Protein AF-A0A961CUY1-F1 (afdb_monomer)

Nearest PDB structures (foldseek):
  4c0a-assembly2_A  TM=6.355E-01  e=2.347E+00  Homo sapiens
  4c0a-assembly4_F  TM=6.271E-01  e=2.624E+00  Homo sapiens
  4c0a-assembly3_E  TM=6.279E-01  e=3.669E+00  Homo sapiens
  4yd8-assembly1_A  TM=5.206E-01  e=5.425E+00  Homo sapiens
  6fne-assembly1_A  TM=5.523E-01  e=5.130E+00  Homo sapiens

Solvent-accessible surface area (backbone atoms only — not comparable to full-atom values): 6834 Å² total; per-residue (Å²): 111,72,71,59,54,54,52,54,52,52,52,54,52,53,50,53,52,52,54,50,54,51,53,53,55,52,51,53,52,54,52,53,49,51,52,49,56,50,46,43,50,53,19,43,50,53,46,48,63,63,32,50,78,38,82,82,44,35,17,46,78,35,72,47,74,42,73,34,98,86,33,56,20,38,36,34,12,36,88,78,13,38,39,78,53,90,98,46,49,42,49,24,32,28,49,30,37,37,98,50,37,41,34,34,37,40,33,44,51,56,93,88,58,84,43,45,81,45,79,79,44,79,48,67,65,83,125

Structure (mmCIF, N/CA/C/O backbone):
data_AF-A0A961CUY1-F1
#
_entry.id   AF-A0A961CUY1-F1
#
loop_
_atom_site.group_PDB
_atom_site.id
_atom_site.type_symbol
_atom_site.label_atom_id
_atom_site.label_alt_id
_atom_site.label_comp_id
_atom_site.label_asym_id
_atom_site.label_entity_id
_atom_site.label_seq_id
_atom_site.pdbx_PDB_ins_code
_atom_site.Cartn_x
_atom_site.Cartn_y
_atom_site.Cartn_z
_atom_site.occupancy
_atom_site.B_iso_or_equiv
_atom_site.auth_seq_id
_atom_site.auth_comp_id
_atom_site.auth_asym_id
_atom_site.auth_atom_id
_atom_site.pdbx_PDB_model_num
ATOM 1 N N . MET A 1 1 ? -29.639 -6.095 61.438 1.00 57.81 1 MET A N 1
ATOM 2 C CA . MET A 1 1 ? -28.737 -7.034 60.727 1.00 57.81 1 MET A CA 1
ATOM 3 C C . MET A 1 1 ? -29.209 -7.347 59.307 1.00 57.81 1 MET A C 1
ATOM 5 O O . MET A 1 1 ? -28.415 -7.172 58.396 1.00 57.81 1 MET A O 1
ATOM 9 N N . VAL A 1 2 ? -30.478 -7.713 59.079 1.00 63.66 2 VAL A N 1
ATOM 10 C CA . VAL A 1 2 ? -31.007 -8.046 57.732 1.00 63.66 2 VAL A CA 1
ATOM 11 C C . VAL A 1 2 ? -30.887 -6.894 56.718 1.00 63.66 2 VAL A C 1
ATOM 13 O O . VAL A 1 2 ? -30.474 -7.117 55.585 1.00 63.66 2 VAL A O 1
ATOM 16 N N . LEU A 1 3 ? -31.152 -5.650 57.137 1.00 64.12 3 LEU A N 1
ATOM 17 C CA . LEU A 1 3 ? -31.062 -4.473 56.258 1.00 64.12 3 LEU A CA 1
ATOM 18 C C . LEU A 1 3 ? -29.630 -4.207 55.745 1.00 64.12 3 LEU A C 1
ATOM 20 O O . LEU A 1 3 ? -29.450 -3.788 54.610 1.00 64.12 3 LEU A O 1
ATOM 24 N N . ILE A 1 4 ? -28.616 -4.490 56.572 1.00 66.88 4 ILE A N 1
ATOM 25 C CA . ILE A 1 4 ? -27.191 -4.289 56.247 1.00 66.88 4 ILE A CA 1
ATOM 26 C C . ILE A 1 4 ? -26.704 -5.370 55.271 1.00 66.88 4 ILE A C 1
ATOM 28 O O . ILE A 1 4 ? -25.923 -5.097 54.368 1.00 66.88 4 ILE A O 1
ATOM 32 N N . LEU A 1 5 ? -27.202 -6.601 55.412 1.00 69.56 5 LEU A N 1
ATOM 33 C CA . LEU A 1 5 ? -26.913 -7.689 54.474 1.00 69.56 5 LEU A CA 1
ATOM 34 C C . LEU A 1 5 ? -27.477 -7.405 53.075 1.00 69.56 5 LEU A C 1
ATOM 36 O O . LEU A 1 5 ? -26.802 -7.665 52.081 1.00 69.56 5 LEU A O 1
ATOM 40 N N . MET A 1 6 ? -28.677 -6.821 52.985 1.00 70.31 6 MET A N 1
ATOM 41 C CA . MET A 1 6 ? -29.268 -6.460 51.692 1.00 70.31 6 MET A CA 1
ATOM 42 C C . MET A 1 6 ? -28.543 -5.299 51.006 1.00 70.31 6 MET A C 1
ATOM 44 O O . MET A 1 6 ? -28.349 -5.347 49.793 1.00 70.31 6 MET A O 1
ATOM 48 N N . THR A 1 7 ? -28.097 -4.282 51.751 1.00 74.06 7 THR A N 1
ATOM 49 C CA . THR A 1 7 ? -27.349 -3.162 51.159 1.00 74.06 7 THR A CA 1
ATOM 50 C C . THR A 1 7 ? -25.981 -3.598 50.646 1.00 74.06 7 THR A C 1
ATOM 52 O O . THR A 1 7 ? -25.611 -3.230 49.534 1.00 74.06 7 THR A O 1
ATOM 55 N N . VAL A 1 8 ? -25.257 -4.443 51.386 1.00 75.12 8 VAL A N 1
ATOM 56 C CA . VAL A 1 8 ? -23.964 -4.988 50.936 1.00 75.12 8 VAL A CA 1
ATOM 57 C C . VAL A 1 8 ? -24.129 -5.864 49.688 1.00 75.12 8 VAL A C 1
ATOM 59 O O . VAL A 1 8 ? -23.352 -5.732 48.742 1.00 75.12 8 VAL A O 1
ATOM 62 N N . GLY A 1 9 ? -25.170 -6.703 49.640 1.00 73.19 9 GLY A N 1
ATOM 63 C CA . GLY A 1 9 ? -25.477 -7.520 48.462 1.00 73.19 9 GLY A CA 1
ATOM 64 C C . GLY A 1 9 ? -25.798 -6.683 47.219 1.00 73.19 9 GLY A C 1
ATOM 65 O O . GLY A 1 9 ? -25.299 -6.976 46.133 1.00 73.19 9 GLY A O 1
ATOM 66 N N . LEU A 1 10 ? -26.567 -5.601 47.380 1.00 78.94 10 LEU A N 1
ATOM 67 C CA . LEU A 1 10 ? -26.901 -4.691 46.283 1.00 78.94 10 LEU A CA 1
ATOM 68 C C . LEU A 1 10 ? -25.658 -3.960 45.747 1.00 78.94 10 LEU A C 1
ATOM 70 O O . LEU A 1 10 ? -25.486 -3.853 44.536 1.00 78.94 10 LEU A O 1
ATOM 74 N N . IL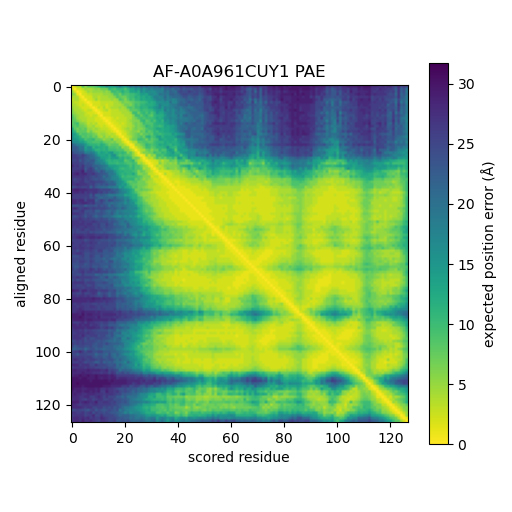E A 1 11 ? -24.765 -3.505 46.633 1.00 75.44 11 ILE A N 1
ATOM 75 C CA . ILE A 1 11 ? -23.524 -2.811 46.248 1.00 75.44 11 ILE A CA 1
ATOM 76 C C . ILE A 1 11 ? -22.602 -3.742 45.449 1.00 75.44 11 ILE A C 1
ATOM 78 O O . ILE A 1 11 ? -22.071 -3.340 44.413 1.00 75.44 11 ILE A O 1
ATOM 82 N N . LEU A 1 12 ? -22.447 -4.997 45.883 1.00 71.31 12 LEU A N 1
ATOM 83 C CA . LEU A 1 12 ? -21.646 -5.993 45.163 1.00 71.31 12 LEU A CA 1
ATOM 84 C C . LEU A 1 12 ? -22.216 -6.305 43.773 1.00 71.31 12 LEU A C 1
ATOM 86 O O . LEU A 1 12 ? -21.459 -6.437 42.811 1.00 71.31 12 LEU A O 1
ATOM 90 N N . LEU A 1 13 ? -23.542 -6.375 43.645 1.00 74.69 13 LEU A N 1
ATOM 91 C CA . LEU A 1 13 ? -24.206 -6.657 42.372 1.00 74.69 13 LEU A CA 1
ATOM 92 C C . LEU A 1 13 ? -24.059 -5.496 41.374 1.00 74.69 13 LEU A C 1
ATOM 94 O O . LEU A 1 13 ? -23.782 -5.719 40.195 1.00 74.69 13 LEU A O 1
ATOM 98 N N . VAL A 1 14 ? -24.170 -4.253 41.854 1.00 74.56 14 VAL A N 1
ATOM 99 C CA . VAL A 1 14 ? -23.937 -3.045 41.044 1.00 74.56 14 VAL A CA 1
ATOM 100 C C . VAL A 1 14 ? -22.476 -2.958 40.598 1.00 74.56 14 VAL A C 1
ATOM 102 O O . VAL A 1 14 ? -22.213 -2.654 39.434 1.00 74.56 14 VAL A O 1
ATOM 105 N N . ALA A 1 15 ? -21.526 -3.284 41.480 1.00 66.12 15 ALA A N 1
ATOM 106 C CA . ALA A 1 15 ? -20.111 -3.327 41.127 1.00 66.12 15 ALA A CA 1
ATOM 107 C C . ALA A 1 15 ? -19.839 -4.362 40.021 1.00 66.12 15 ALA A C 1
ATOM 109 O O . ALA A 1 15 ? -19.204 -4.034 39.021 1.00 66.12 15 ALA A O 1
ATOM 110 N N . ALA A 1 16 ? -20.379 -5.580 40.134 1.00 65.19 16 ALA A N 1
ATOM 111 C CA . ALA A 1 16 ? -20.214 -6.622 39.118 1.00 65.19 16 ALA A CA 1
ATOM 112 C C . ALA A 1 16 ? -20.780 -6.214 37.742 1.00 65.19 16 ALA A C 1
ATOM 114 O O . ALA A 1 16 ? -20.127 -6.433 36.718 1.00 65.19 16 ALA A O 1
ATOM 115 N N . LEU A 1 17 ? -21.949 -5.560 37.701 1.00 65.56 17 LEU A N 1
ATOM 116 C CA . LEU A 1 17 ? -22.516 -5.018 36.457 1.00 65.56 17 LEU A CA 1
ATOM 117 C C . LEU A 1 17 ? -21.653 -3.896 35.856 1.00 65.56 17 LEU A C 1
ATOM 119 O O . LEU A 1 17 ? -21.493 -3.818 34.634 1.00 65.56 17 LEU A O 1
ATOM 123 N N . ALA A 1 18 ? -21.075 -3.033 36.694 1.00 59.72 18 ALA A N 1
ATOM 124 C CA . ALA A 1 18 ? -20.160 -1.986 36.247 1.00 59.72 18 ALA A CA 1
ATOM 125 C C . ALA A 1 18 ? -18.888 -2.585 35.619 1.00 59.72 18 ALA A C 1
ATOM 127 O O . ALA A 1 18 ? -18.499 -2.184 34.524 1.00 59.72 18 ALA A O 1
ATOM 128 N N . PHE A 1 19 ? -18.288 -3.607 36.235 1.00 59.72 19 PHE A N 1
ATOM 129 C CA . PHE A 1 19 ? -17.114 -4.282 35.667 1.00 59.72 19 PHE A CA 1
ATOM 130 C C . PHE A 1 19 ? -17.431 -5.006 34.352 1.00 59.72 19 PHE A C 1
ATOM 132 O O . PHE A 1 19 ? -16.672 -4.887 33.388 1.00 59.72 19 PHE A O 1
ATOM 139 N N . ALA A 1 20 ? -18.572 -5.696 34.272 1.00 59.34 20 ALA A N 1
ATOM 140 C CA . ALA A 1 20 ? -18.998 -6.365 33.046 1.00 59.34 20 ALA A CA 1
ATOM 141 C C . ALA A 1 20 ? -19.242 -5.363 31.904 1.00 59.34 20 ALA A C 1
ATOM 143 O O . ALA A 1 20 ? -18.753 -5.552 30.792 1.00 59.34 20 ALA A O 1
ATOM 144 N N . SER A 1 21 ? -19.944 -4.259 32.172 1.00 56.44 21 SER A N 1
ATOM 145 C CA . SER A 1 21 ? -20.230 -3.237 31.154 1.00 56.44 21 SER A CA 1
ATOM 146 C C . SER A 1 21 ? -18.975 -2.523 30.639 1.00 56.44 21 SER A C 1
ATOM 148 O O . SER A 1 21 ? -18.891 -2.233 29.442 1.00 56.44 21 SER A O 1
ATOM 150 N N . VAL A 1 22 ? -17.974 -2.294 31.495 1.00 57.66 22 VAL A N 1
ATOM 151 C CA . VAL A 1 22 ? -16.675 -1.747 31.073 1.00 57.66 22 VAL A CA 1
ATOM 152 C C . VAL A 1 22 ? -15.917 -2.752 30.199 1.00 57.66 22 VAL A C 1
ATOM 154 O O . VAL A 1 22 ? -15.410 -2.359 29.150 1.00 57.66 22 VAL A O 1
ATOM 157 N N . GLY A 1 23 ? -15.904 -4.040 30.565 1.00 52.53 23 GLY A N 1
ATOM 158 C CA . GLY A 1 23 ? -15.271 -5.106 29.775 1.00 52.53 23 GLY A CA 1
ATOM 159 C C . GLY A 1 23 ? -15.888 -5.306 28.383 1.00 52.53 23 GLY A C 1
ATOM 160 O O . GLY A 1 23 ? -15.169 -5.478 27.401 1.00 52.53 23 GLY A O 1
ATOM 161 N N . PHE A 1 24 ? -17.216 -5.215 28.260 1.00 56.56 24 PHE A N 1
ATOM 162 C CA . PHE A 1 24 ? -17.896 -5.299 26.960 1.00 56.56 24 PHE A CA 1
ATOM 163 C C . PHE A 1 24 ? -17.660 -4.061 26.081 1.00 56.56 24 PHE A C 1
ATOM 165 O O . PHE A 1 24 ? -17.511 -4.182 24.860 1.00 56.56 24 PHE A O 1
ATOM 172 N N . ARG A 1 25 ? -17.598 -2.859 26.671 1.00 55.47 25 ARG A N 1
ATOM 173 C CA . ARG A 1 25 ? -17.295 -1.624 25.923 1.00 55.47 25 ARG A CA 1
ATOM 174 C C . ARG A 1 25 ? -15.865 -1.606 25.400 1.00 55.47 25 ARG A C 1
ATOM 176 O O . ARG A 1 25 ? -15.651 -1.196 24.264 1.00 55.47 25 ARG A O 1
ATOM 183 N N . SER A 1 26 ? -14.904 -2.056 26.200 1.00 57.94 26 SER A N 1
ATOM 184 C CA . SER A 1 26 ? -13.510 -2.116 25.772 1.00 57.94 26 SER A CA 1
ATOM 185 C C . SER A 1 26 ? -13.310 -3.194 24.703 1.00 57.94 26 SER A C 1
ATOM 187 O O . SER A 1 26 ? -12.807 -2.875 23.629 1.00 57.94 26 SER A O 1
ATOM 189 N N . GLY A 1 27 ? -13.804 -4.420 24.915 1.00 58.44 27 GLY A N 1
ATOM 190 C CA . GLY A 1 27 ? -13.720 -5.508 23.929 1.00 58.44 27 GLY A CA 1
ATOM 191 C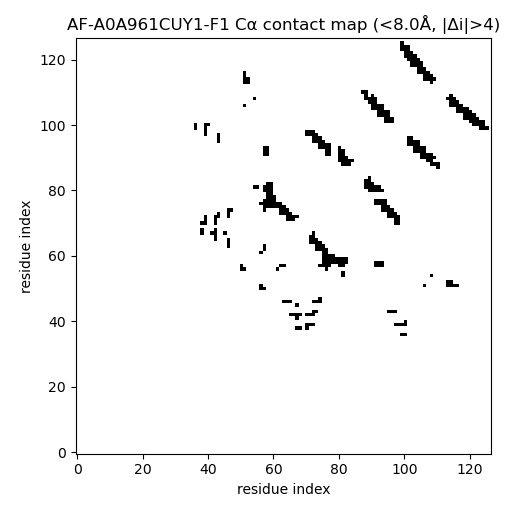 C . GLY A 1 27 ? -14.315 -5.143 22.563 1.00 58.44 27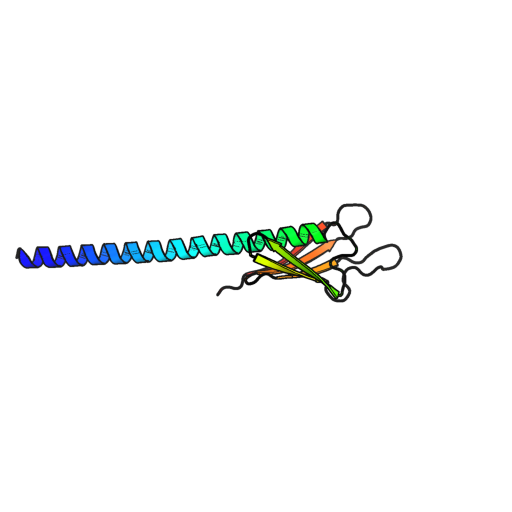 GLY A C 1
ATOM 192 O O . GLY A 1 27 ? -13.652 -5.295 21.539 1.00 58.44 27 GLY A O 1
ATOM 193 N N . SER A 1 28 ? -15.516 -4.556 22.545 1.00 60.78 28 SER A N 1
ATOM 194 C CA . SER A 1 28 ? -16.166 -4.129 21.295 1.00 60.78 28 SER A CA 1
ATOM 195 C C . SER A 1 28 ? -15.444 -2.979 20.581 1.00 60.78 28 SER A C 1
ATOM 197 O O . SER A 1 28 ? -15.456 -2.919 19.350 1.00 60.78 28 SER A O 1
ATOM 199 N N . ALA A 1 29 ? -14.787 -2.077 21.317 1.00 59.69 29 ALA A N 1
ATOM 200 C CA . ALA A 1 29 ? -13.969 -1.019 20.727 1.00 59.69 29 ALA A CA 1
ATOM 201 C C . ALA A 1 29 ? -12.694 -1.581 20.074 1.00 59.69 29 ALA A C 1
ATOM 203 O O . ALA A 1 29 ? -12.355 -1.186 18.955 1.00 59.69 29 ALA A O 1
ATOM 204 N N . TYR A 1 30 ? -12.021 -2.534 20.727 1.00 58.44 30 TYR A N 1
ATOM 205 C CA . TYR A 1 30 ? -10.847 -3.204 20.158 1.00 58.44 30 TYR A CA 1
ATOM 206 C C . TYR A 1 30 ? -11.199 -4.016 18.910 1.00 58.44 30 TYR A C 1
ATOM 208 O O . TYR A 1 30 ? -10.471 -3.964 17.919 1.00 58.44 30 TYR A O 1
ATOM 216 N N . GLU A 1 31 ? -12.337 -4.706 18.918 1.00 60.69 31 GLU A N 1
ATOM 217 C CA . GLU A 1 31 ? -12.781 -5.524 17.788 1.00 60.69 31 GLU A CA 1
ATOM 218 C C . GLU A 1 31 ? -13.148 -4.671 16.565 1.00 60.69 31 GLU A C 1
ATOM 220 O O . GLU A 1 31 ? -12.689 -4.943 15.454 1.00 60.69 31 GLU A O 1
ATOM 225 N N . ARG A 1 32 ? -13.857 -3.549 16.768 1.00 68.75 32 ARG A N 1
ATOM 226 C CA . ARG A 1 32 ? -14.123 -2.570 15.697 1.00 68.75 32 ARG A CA 1
ATOM 227 C C . ARG A 1 32 ? -12.844 -1.954 15.139 1.00 68.75 32 ARG A C 1
ATOM 229 O O . ARG A 1 32 ? -12.738 -1.747 13.931 1.00 68.75 32 ARG A O 1
ATOM 236 N N . ARG A 1 33 ? -11.860 -1.670 15.998 1.00 67.19 33 ARG A N 1
ATOM 237 C CA . ARG A 1 33 ? -10.557 -1.149 15.564 1.00 67.19 33 ARG A CA 1
ATOM 238 C C . ARG A 1 33 ? -9.803 -2.173 14.718 1.00 67.19 33 ARG A C 1
ATOM 240 O O . ARG A 1 33 ? -9.265 -1.807 13.678 1.00 67.19 33 ARG A O 1
ATOM 247 N N . GLY A 1 34 ? -9.797 -3.441 15.129 1.00 71.50 34 GLY A N 1
ATOM 248 C CA . GLY A 1 34 ? -9.189 -4.533 14.367 1.00 71.50 34 GLY A CA 1
ATOM 249 C C . GLY A 1 34 ? -9.810 -4.690 12.978 1.00 71.50 34 GLY A C 1
ATOM 250 O O . GLY A 1 34 ? -9.083 -4.756 11.990 1.00 71.50 34 GLY A O 1
ATOM 251 N N . GLN A 1 35 ? -11.143 -4.651 12.889 1.00 75.50 35 GLN A N 1
ATOM 252 C CA . GLN A 1 35 ? -11.866 -4.705 11.612 1.00 75.50 35 GLN A CA 1
ATOM 253 C C . GLN A 1 35 ? -11.540 -3.513 10.703 1.00 75.50 35 GLN A C 1
ATOM 255 O O . GLN A 1 35 ? -11.290 -3.704 9.514 1.00 75.50 35 GLN A O 1
ATOM 260 N N . LYS A 1 36 ? -11.470 -2.296 11.262 1.00 80.56 36 LYS A N 1
ATOM 261 C CA . LYS A 1 36 ? -11.080 -1.094 10.511 1.00 80.56 36 LYS A CA 1
ATOM 262 C C . LYS A 1 36 ? -9.671 -1.240 9.930 1.00 80.56 36 LYS A C 1
ATOM 264 O O . LYS A 1 36 ? -9.496 -1.118 8.723 1.00 80.56 36 LYS A O 1
ATOM 269 N N . ILE A 1 37 ? -8.682 -1.573 10.760 1.00 81.44 37 ILE A N 1
ATOM 270 C CA . ILE A 1 37 ? -7.291 -1.753 10.314 1.00 81.44 37 ILE A CA 1
ATOM 271 C C . ILE A 1 37 ? -7.168 -2.886 9.284 1.00 81.44 37 ILE A C 1
ATOM 273 O O . ILE A 1 37 ? -6.389 -2.757 8.344 1.00 81.44 37 ILE A O 1
ATOM 277 N N . GLY A 1 38 ? -7.952 -3.962 9.418 1.00 82.69 38 GLY A N 1
ATOM 278 C CA . GLY A 1 38 ? -8.051 -5.017 8.406 1.00 82.69 38 GLY A CA 1
ATOM 279 C C . GLY A 1 38 ? -8.515 -4.474 7.054 1.00 82.69 38 GLY A C 1
ATOM 280 O O . GLY A 1 38 ? -7.790 -4.590 6.073 1.00 82.69 38 GLY A O 1
ATOM 281 N N . SER A 1 39 ? -9.652 -3.771 7.026 1.00 84.94 39 SER A N 1
ATOM 282 C CA . SER A 1 39 ? -10.182 -3.178 5.788 1.00 84.94 39 SER A CA 1
ATOM 283 C C . SER A 1 39 ? -9.235 -2.160 5.143 1.00 84.94 39 SER A C 1
ATOM 285 O O . SER A 1 39 ? -9.154 -2.067 3.919 1.00 84.94 39 SER A O 1
ATOM 287 N N . GLU A 1 40 ? -8.473 -1.419 5.953 1.00 86.81 40 GLU A N 1
ATOM 288 C CA . GLU A 1 40 ? -7.466 -0.489 5.448 1.00 86.81 40 GLU A CA 1
ATOM 289 C C . GLU A 1 40 ? -6.269 -1.214 4.822 1.00 86.81 40 GLU A C 1
ATOM 291 O O . GLU A 1 40 ? -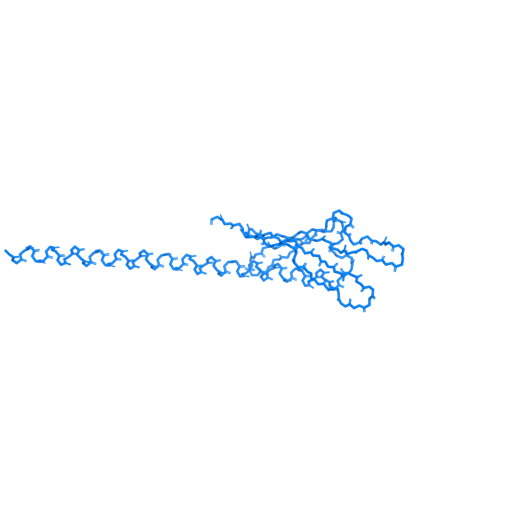5.792 -0.802 3.764 1.00 86.81 40 GLU A O 1
ATOM 296 N N . ARG A 1 41 ? -5.821 -2.329 5.412 1.00 86.75 41 ARG A N 1
ATOM 297 C CA . ARG A 1 41 ? -4.783 -3.183 4.814 1.00 86.75 41 ARG A CA 1
ATOM 298 C C . ARG A 1 41 ? -5.248 -3.814 3.509 1.00 86.75 41 ARG A C 1
ATOM 300 O O . ARG A 1 41 ? -4.467 -3.839 2.566 1.00 86.75 41 ARG A O 1
ATOM 307 N N . ASP A 1 42 ? -6.497 -4.262 3.439 1.00 88.06 42 ASP A N 1
ATOM 308 C CA . ASP A 1 42 ? -7.059 -4.852 2.221 1.00 88.06 42 ASP A CA 1
ATOM 309 C C . ASP A 1 42 ? -7.125 -3.823 1.082 1.00 88.06 42 ASP A C 1
ATOM 311 O O . ASP A 1 42 ? -6.770 -4.123 -0.058 1.00 88.06 42 ASP A O 1
ATOM 315 N N . ALA A 1 43 ? -7.519 -2.579 1.383 1.00 88.31 43 ALA A N 1
ATOM 316 C CA . ALA A 1 43 ? -7.528 -1.488 0.406 1.00 88.31 43 ALA A CA 1
ATOM 317 C C . ALA A 1 43 ? -6.117 -1.148 -0.105 1.00 88.31 43 ALA A C 1
ATOM 319 O O . ALA A 1 43 ? -5.918 -0.916 -1.301 1.00 88.31 43 ALA A O 1
ATOM 320 N N . LEU A 1 44 ? -5.140 -1.135 0.803 1.00 89.81 44 LEU A N 1
ATOM 321 C CA . LEU A 1 44 ? -3.734 -0.899 0.498 1.00 89.81 44 LEU A CA 1
ATOM 322 C C . LEU A 1 44 ? -3.161 -2.021 -0.383 1.00 89.81 44 LEU A C 1
ATOM 324 O O . LEU A 1 44 ? -2.553 -1.742 -1.416 1.00 89.81 44 LEU A O 1
ATOM 328 N N . ASP A 1 45 ? -3.407 -3.280 -0.015 1.00 88.81 45 ASP A N 1
ATOM 329 C CA . ASP A 1 45 ? -2.945 -4.453 -0.759 1.00 88.81 45 ASP A CA 1
ATOM 330 C C . ASP A 1 45 ? -3.563 -4.502 -2.159 1.00 88.81 45 ASP A C 1
ATOM 332 O O . ASP A 1 45 ? -2.846 -4.662 -3.143 1.00 88.81 45 ASP A O 1
ATOM 336 N N . PHE A 1 46 ? -4.866 -4.238 -2.285 1.00 89.31 46 PHE A N 1
ATOM 337 C CA . PHE A 1 46 ? -5.537 -4.146 -3.582 1.00 89.31 46 PHE A CA 1
ATOM 338 C C . PHE A 1 46 ? -4.895 -3.098 -4.506 1.00 89.31 46 PHE A C 1
ATOM 340 O O . PHE A 1 46 ? -4.637 -3.354 -5.690 1.00 89.31 46 PHE A O 1
ATOM 347 N N . LEU A 1 47 ? -4.617 -1.903 -3.975 1.00 90.44 47 LEU A N 1
ATOM 348 C CA . LEU A 1 47 ? -4.012 -0.827 -4.753 1.00 90.44 47 LEU A CA 1
ATOM 349 C C . LEU A 1 47 ? -2.583 -1.187 -5.184 1.00 90.44 47 LEU A C 1
ATOM 351 O O . LEU A 1 47 ? -2.220 -1.002 -6.348 1.00 90.44 47 LEU A O 1
ATOM 355 N N . VAL A 1 48 ? -1.793 -1.773 -4.284 1.00 89.00 48 VAL A N 1
ATOM 356 C CA . VAL A 1 48 ? -0.430 -2.229 -4.581 1.00 89.00 48 VAL A CA 1
ATOM 357 C C . VAL A 1 48 ? -0.434 -3.369 -5.602 1.00 89.00 48 VAL A C 1
ATOM 359 O O . VAL A 1 48 ? 0.349 -3.327 -6.551 1.00 89.00 48 VAL A O 1
ATOM 362 N N . GLN A 1 49 ? -1.345 -4.339 -5.491 1.00 88.25 49 GLN A N 1
ATOM 363 C CA . GLN A 1 49 ? -1.526 -5.407 -6.482 1.00 88.25 49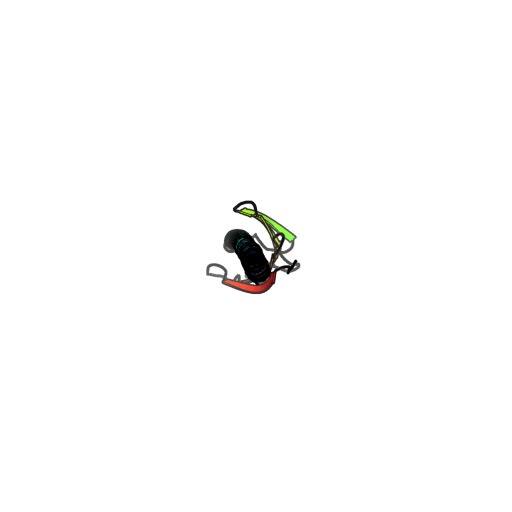 GLN A CA 1
ATOM 364 C C . GLN A 1 49 ? -1.882 -4.863 -7.869 1.00 88.25 49 GLN A C 1
ATOM 366 O O . GLN A 1 49 ? -1.503 -5.456 -8.877 1.00 88.25 49 GLN A O 1
ATOM 371 N N . THR A 1 50 ? -2.560 -3.717 -7.933 1.00 87.38 50 THR A N 1
ATOM 372 C CA . THR A 1 50 ? -2.899 -3.044 -9.191 1.00 87.38 50 THR A CA 1
ATOM 373 C C . THR A 1 50 ? -1.709 -2.279 -9.786 1.00 87.38 50 THR A C 1
ATOM 375 O O . THR A 1 50 ? -1.570 -2.201 -11.007 1.00 87.38 50 THR A O 1
ATOM 378 N N . ILE A 1 51 ? -0.841 -1.701 -8.951 1.00 87.81 51 ILE A N 1
ATOM 379 C CA . ILE A 1 51 ? 0.362 -0.976 -9.397 1.00 87.81 51 ILE A CA 1
ATOM 380 C C . ILE A 1 51 ? 1.473 -1.946 -9.819 1.00 87.81 51 ILE A C 1
ATOM 382 O O . ILE A 1 51 ? 2.162 -1.719 -10.813 1.00 87.81 51 ILE A O 1
ATOM 386 N N . ARG A 1 52 ? 1.626 -3.050 -9.086 1.00 84.81 52 ARG A N 1
ATOM 387 C CA . ARG A 1 52 ? 2.686 -4.046 -9.258 1.00 84.81 52 ARG A CA 1
ATOM 388 C C . ARG A 1 52 ? 2.907 -4.494 -10.707 1.00 84.81 52 ARG A C 1
ATOM 390 O O . ARG A 1 52 ? 4.037 -4.352 -11.164 1.00 84.81 52 ARG A O 1
ATOM 397 N N . PRO A 1 53 ? 1.910 -5.016 -11.445 1.00 83.75 53 PRO A N 1
ATOM 398 C CA . PRO A 1 53 ? 2.133 -5.546 -12.789 1.00 83.75 53 PRO A CA 1
ATOM 399 C C . PRO A 1 53 ? 2.354 -4.461 -13.852 1.00 83.75 53 PRO A C 1
ATOM 401 O O . PRO A 1 53 ? 2.872 -4.765 -14.922 1.00 83.75 53 PRO A O 1
ATOM 404 N N . ASP A 1 54 ? 1.960 -3.213 -13.589 1.00 84.75 54 ASP A N 1
ATOM 405 C CA . ASP A 1 54 ? 2.040 -2.126 -14.563 1.00 84.75 54 ASP A CA 1
ATOM 406 C C . ASP A 1 54 ? 3.297 -1.285 -14.323 1.00 84.75 54 ASP A C 1
ATOM 408 O O . ASP A 1 54 ? 3.341 -0.449 -13.422 1.00 84.75 54 ASP A O 1
ATOM 412 N N . LEU A 1 55 ? 4.318 -1.488 -15.157 1.00 79.25 55 LEU A N 1
ATOM 413 C CA . LEU A 1 55 ? 5.607 -0.792 -15.079 1.00 79.25 55 LEU A CA 1
ATOM 414 C C . LEU A 1 55 ? 5.512 0.731 -15.291 1.00 79.25 55 LEU A C 1
ATOM 416 O O . LEU A 1 55 ? 6.487 1.437 -15.038 1.00 79.25 55 LEU A O 1
ATOM 420 N N . ALA A 1 56 ? 4.384 1.250 -15.784 1.00 82.00 56 ALA A N 1
ATOM 421 C CA . ALA A 1 56 ? 4.150 2.687 -15.896 1.00 82.00 56 ALA A CA 1
ATOM 422 C C . ALA A 1 56 ? 3.552 3.297 -14.617 1.00 82.00 56 ALA A C 1
ATOM 424 O O . ALA A 1 56 ? 3.510 4.519 -14.496 1.00 82.00 56 ALA A O 1
ATOM 425 N N . ARG A 1 57 ? 3.095 2.473 -13.665 1.00 85.44 57 ARG A N 1
ATOM 426 C CA . ARG A 1 57 ? 2.498 2.921 -12.399 1.00 85.44 57 ARG A CA 1
ATOM 427 C C . ARG A 1 57 ? 3.503 2.908 -11.263 1.00 85.44 57 ARG A C 1
ATOM 429 O O . ARG A 1 57 ? 4.445 2.123 -11.279 1.00 85.44 57 ARG A O 1
ATOM 436 N N . GLY A 1 58 ? 3.290 3.750 -10.257 1.00 81.62 58 GLY A N 1
ATOM 437 C CA . GLY A 1 58 ? 4.191 3.869 -9.107 1.00 81.62 58 GLY A CA 1
ATOM 438 C C . GLY A 1 58 ? 5.569 4.438 -9.461 1.00 81.62 58 GLY A C 1
ATOM 439 O O . GLY A 1 58 ? 6.498 4.330 -8.665 1.00 81.62 58 GLY A O 1
ATOM 440 N N . VAL A 1 59 ? 5.711 5.022 -10.655 1.00 88.62 59 VAL A N 1
ATOM 441 C CA . VAL A 1 59 ? 6.879 5.811 -11.069 1.00 88.62 59 VAL A CA 1
ATOM 442 C C . VAL A 1 59 ? 6.821 7.200 -10.438 1.00 88.62 59 VAL A C 1
ATOM 444 O O . VAL A 1 59 ? 5.764 7.631 -9.978 1.00 88.62 59 VAL A O 1
ATOM 447 N N . ALA A 1 60 ? 7.942 7.919 -10.436 1.00 88.50 60 ALA A N 1
ATOM 448 C CA . ALA A 1 60 ? 8.016 9.264 -9.871 1.00 88.50 60 ALA A CA 1
ATOM 449 C C . ALA A 1 60 ? 6.875 10.179 -10.360 1.00 88.50 60 ALA A C 1
ATOM 451 O O . ALA A 1 60 ? 6.733 10.416 -11.560 1.00 88.50 60 ALA A O 1
ATOM 452 N N . GLY A 1 61 ? 6.080 10.699 -9.419 1.00 84.75 61 GLY A N 1
ATOM 453 C CA . GLY A 1 61 ? 4.958 11.601 -9.704 1.00 84.75 61 GLY A CA 1
ATOM 454 C C . GLY A 1 61 ? 3.650 10.924 -10.136 1.00 84.75 61 GLY A C 1
ATOM 455 O O . GLY A 1 61 ? 2.661 11.625 -10.343 1.00 84.75 61 GLY A O 1
ATOM 456 N N . ASP A 1 62 ? 3.602 9.592 -10.248 1.00 90.44 62 ASP A N 1
ATOM 457 C CA . ASP A 1 62 ? 2.350 8.854 -10.445 1.00 90.44 62 ASP A CA 1
ATOM 458 C C . ASP A 1 62 ? 1.638 8.683 -9.099 1.00 90.44 62 ASP A C 1
ATOM 460 O O . ASP A 1 62 ? 2.123 7.976 -8.213 1.00 90.44 62 ASP A O 1
ATOM 464 N N . THR A 1 63 ? 0.477 9.322 -8.964 1.00 92.38 63 THR A N 1
ATOM 465 C CA . THR A 1 63 ? -0.420 9.166 -7.815 1.00 92.38 63 THR A CA 1
ATOM 466 C C . THR A 1 63 ? -1.620 8.323 -8.215 1.00 92.38 63 THR A C 1
ATOM 468 O O . THR A 1 63 ? -2.312 8.612 -9.194 1.00 92.38 63 THR A O 1
ATOM 471 N N . ARG A 1 64 ? -1.908 7.291 -7.427 1.00 92.88 64 ARG A N 1
ATOM 472 C CA . ARG A 1 64 ? -3.029 6.375 -7.626 1.00 92.88 64 ARG A CA 1
ATOM 473 C C . ARG A 1 64 ? -3.887 6.306 -6.388 1.00 92.88 64 ARG A C 1
ATOM 475 O O . ARG A 1 64 ? -3.381 6.274 -5.274 1.00 92.88 64 ARG A O 1
ATOM 482 N N . THR A 1 65 ? -5.190 6.238 -6.603 1.00 93.19 65 THR A N 1
ATOM 483 C CA . THR A 1 65 ? -6.178 6.102 -5.542 1.00 93.19 65 THR A CA 1
ATOM 484 C C . THR A 1 65 ? -7.120 4.955 -5.866 1.00 9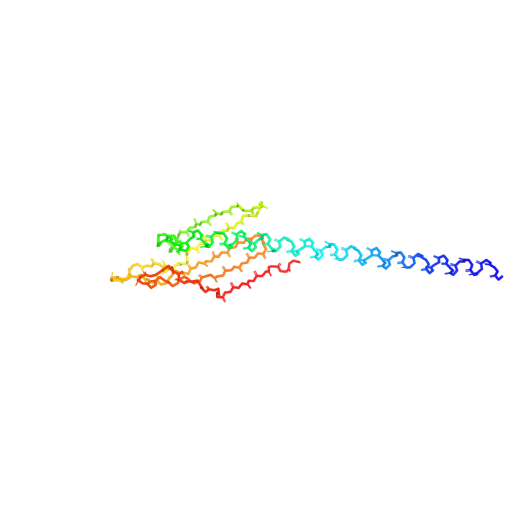3.19 65 THR A C 1
ATOM 486 O O . THR A 1 65 ? -7.474 4.728 -7.024 1.00 93.19 65 THR A O 1
ATOM 489 N N . ALA A 1 66 ? -7.518 4.214 -4.840 1.00 90.75 66 ALA A N 1
ATOM 490 C CA . ALA A 1 66 ? -8.562 3.207 -4.939 1.00 90.75 66 ALA A CA 1
ATOM 491 C C . ALA A 1 66 ? -9.395 3.202 -3.663 1.00 90.75 66 ALA A C 1
ATOM 493 O O . ALA A 1 66 ? -8.874 3.436 -2.573 1.00 90.75 66 ALA A O 1
ATOM 494 N N . THR A 1 67 ? -10.684 2.907 -3.807 1.00 90.44 67 THR A N 1
ATOM 495 C CA . THR A 1 67 ? -11.597 2.751 -2.677 1.00 90.44 67 THR A CA 1
ATOM 496 C C . THR A 1 67 ? -12.075 1.307 -2.611 1.00 90.44 67 THR A C 1
ATOM 498 O O . THR A 1 67 ? -12.687 0.816 -3.558 1.00 90.44 67 THR A O 1
ATOM 501 N N . VAL A 1 68 ? -11.817 0.635 -1.490 1.00 85.94 68 VAL A N 1
ATOM 502 C CA . VAL A 1 68 ? -12.222 -0.754 -1.234 1.00 85.94 68 VAL A CA 1
ATOM 503 C C . VAL A 1 68 ? -12.945 -0.800 0.103 1.00 85.94 68 VAL A C 1
ATOM 505 O O . VAL A 1 68 ? -12.460 -0.251 1.087 1.00 85.94 68 VAL A O 1
ATOM 508 N N . ALA A 1 69 ? -14.137 -1.401 0.133 1.00 84.94 69 ALA A N 1
ATOM 509 C CA . ALA A 1 69 ? -14.968 -1.501 1.339 1.00 84.94 69 ALA A CA 1
ATOM 510 C C . ALA A 1 69 ? -15.183 -0.155 2.081 1.00 84.94 69 ALA A C 1
ATOM 512 O O . ALA A 1 69 ? -15.320 -0.121 3.300 1.00 84.94 69 ALA A O 1
ATOM 513 N N . GLY A 1 70 ? -15.212 0.965 1.345 1.00 84.00 70 GLY A N 1
ATOM 514 C CA . GLY A 1 70 ? -15.384 2.311 1.907 1.00 84.00 70 GLY A CA 1
ATOM 515 C C . GLY A 1 70 ? -14.104 2.971 2.439 1.00 84.00 70 GLY A C 1
ATOM 516 O O . GLY A 1 70 ? -14.165 4.113 2.885 1.00 84.00 70 GLY A O 1
ATOM 517 N N . VAL A 1 71 ? -12.949 2.304 2.357 1.00 88.94 71 VAL A N 1
ATOM 518 C CA . VAL A 1 71 ? -11.638 2.889 2.662 1.00 88.94 71 VAL A CA 1
ATOM 519 C C . VAL A 1 71 ? -10.967 3.349 1.377 1.00 88.94 71 VAL A C 1
ATOM 521 O O . VAL A 1 71 ? -10.811 2.562 0.447 1.00 88.94 71 VAL A O 1
ATOM 524 N N . THR A 1 72 ? -10.499 4.596 1.350 1.00 90.38 72 THR A N 1
ATOM 525 C CA . THR A 1 72 ? -9.651 5.110 0.269 1.00 90.38 72 THR A CA 1
ATOM 526 C C . THR A 1 72 ? -8.176 4.930 0.613 1.00 90.38 72 THR A C 1
ATOM 528 O O . THR A 1 72 ? -7.696 5.489 1.598 1.00 90.38 72 THR A O 1
ATOM 531 N N . ALA A 1 73 ? -7.465 4.178 -0.223 1.00 93.19 73 ALA A N 1
ATOM 532 C CA . ALA A 1 73 ? -6.012 4.102 -0.236 1.00 93.19 73 ALA A CA 1
ATOM 533 C C . ALA A 1 73 ? -5.457 5.020 -1.332 1.00 93.19 73 ALA A C 1
ATOM 535 O O . ALA A 1 73 ? -6.028 5.122 -2.421 1.00 93.19 73 ALA A O 1
ATOM 536 N N . THR A 1 74 ? -4.341 5.680 -1.045 1.00 94.12 74 THR A N 1
ATOM 537 C CA . THR A 1 74 ? -3.590 6.522 -1.980 1.00 94.12 74 THR A CA 1
ATOM 538 C C . THR A 1 74 ? -2.156 6.033 -2.021 1.00 94.12 74 THR A C 1
ATOM 540 O O . THR A 1 74 ? -1.597 5.765 -0.972 1.00 94.12 74 THR A O 1
ATOM 543 N N . CYS A 1 75 ? -1.556 5.924 -3.197 1.00 93.25 75 CYS A N 1
ATOM 544 C CA . CYS A 1 75 ? -0.168 5.526 -3.398 1.00 93.25 75 CYS A CA 1
ATOM 545 C C . CYS A 1 75 ? 0.498 6.498 -4.367 1.00 93.25 75 CYS A C 1
ATOM 547 O O . CYS A 1 75 ? -0.047 6.745 -5.441 1.00 93.25 75 CYS A O 1
ATOM 549 N N . THR A 1 76 ? 1.676 7.005 -4.021 1.00 93.50 76 THR A N 1
ATOM 550 C CA . THR A 1 76 ? 2.436 7.947 -4.847 1.00 93.50 76 THR A CA 1
ATOM 551 C C . THR A 1 76 ? 3.842 7.417 -5.073 1.00 93.50 76 THR A C 1
ATOM 553 O O . THR A 1 76 ? 4.517 7.027 -4.122 1.00 93.50 76 THR A O 1
ATOM 556 N N . GLY A 1 77 ? 4.297 7.403 -6.325 1.00 92.00 77 GLY A N 1
ATOM 557 C CA . GLY A 1 77 ? 5.680 7.056 -6.643 1.00 92.00 77 GLY A CA 1
ATOM 558 C C . GLY A 1 77 ? 6.658 8.153 -6.216 1.00 92.00 77 GLY A C 1
ATOM 559 O O . GLY A 1 77 ? 6.487 9.325 -6.569 1.00 92.00 77 GLY A O 1
ATOM 560 N N . GLU A 1 78 ? 7.697 7.766 -5.479 1.00 90.88 78 GLU A N 1
ATOM 561 C CA . GLU A 1 78 ? 8.725 8.667 -4.951 1.00 90.88 78 GLU A CA 1
ATOM 562 C C . GLU A 1 78 ? 9.563 9.296 -6.078 1.00 90.88 78 GLU A C 1
ATOM 564 O O . GLU A 1 78 ? 9.705 8.745 -7.173 1.00 90.88 78 GLU A O 1
ATOM 569 N N . ALA A 1 79 ? 10.159 10.462 -5.827 1.00 87.56 79 ALA A N 1
ATOM 570 C CA . ALA A 1 79 ? 11.072 11.087 -6.778 1.00 87.56 79 ALA A CA 1
ATOM 571 C C . ALA A 1 79 ? 12.227 10.133 -7.149 1.00 87.56 79 ALA A C 1
ATOM 573 O O . ALA A 1 79 ? 12.891 9.571 -6.284 1.00 87.56 79 ALA A O 1
ATOM 574 N N . GLY A 1 80 ? 12.470 9.943 -8.449 1.00 82.81 80 GLY A N 1
ATOM 575 C CA . GLY A 1 80 ? 13.482 8.999 -8.947 1.00 82.81 80 GLY A CA 1
ATOM 576 C C . GLY A 1 80 ? 13.041 7.525 -8.997 1.00 82.81 80 GLY A C 1
ATOM 577 O O . GLY A 1 80 ? 13.800 6.686 -9.484 1.00 82.81 80 GLY A O 1
ATOM 578 N N . SER A 1 81 ? 11.812 7.207 -8.575 1.00 86.00 81 SER A N 1
ATOM 579 C CA . SER A 1 81 ? 11.196 5.880 -8.709 1.00 86.00 81 SER A CA 1
ATOM 580 C C . SER A 1 81 ? 10.946 5.501 -10.176 1.00 86.00 81 SER A C 1
ATOM 582 O O . SER A 1 81 ? 10.444 6.321 -10.959 1.00 86.00 81 SER A O 1
ATOM 584 N N . GLY A 1 82 ? 11.251 4.249 -10.541 1.00 83.38 82 GLY A N 1
ATOM 585 C CA . GLY A 1 82 ? 10.860 3.651 -11.823 1.00 83.38 82 GLY A CA 1
ATOM 586 C C . GLY A 1 82 ? 11.407 4.367 -13.060 1.00 83.38 82 GLY A C 1
ATOM 587 O O . GLY A 1 82 ? 10.758 4.379 -14.112 1.00 83.38 82 GLY A O 1
ATOM 588 N N . GLN A 1 83 ? 12.577 4.993 -12.941 1.00 83.50 83 GLN A N 1
ATOM 589 C CA . GLN A 1 83 ? 13.254 5.674 -14.040 1.00 83.50 83 GLN A CA 1
ATOM 590 C C . GLN A 1 83 ? 13.852 4.649 -15.001 1.00 83.50 83 GLN A C 1
ATOM 592 O O . GLN A 1 83 ? 14.407 3.632 -14.587 1.00 83.50 83 GLN A O 1
ATOM 597 N N . VAL A 1 84 ? 13.753 4.922 -16.299 1.00 81.44 84 VAL A N 1
ATOM 598 C CA . VAL A 1 84 ? 14.417 4.104 -17.319 1.00 81.44 84 VAL A CA 1
ATOM 599 C C . VAL A 1 84 ? 15.898 4.476 -17.329 1.00 81.44 84 VAL A C 1
ATOM 601 O O . VAL A 1 84 ? 16.245 5.635 -17.544 1.00 81.44 84 VAL A O 1
ATOM 604 N N . VAL A 1 85 ? 16.772 3.500 -17.078 1.00 76.75 85 VAL A N 1
ATOM 605 C CA . VAL A 1 85 ? 18.229 3.681 -17.034 1.00 76.75 85 VAL A CA 1
ATOM 606 C C . VAL A 1 85 ? 18.867 2.684 -17.996 1.00 76.75 85 VAL A C 1
ATOM 608 O O . VAL A 1 85 ? 18.905 1.479 -17.742 1.00 76.75 85 VAL A O 1
ATOM 611 N N . GLY A 1 86 ? 19.360 3.192 -19.129 1.00 77.19 86 GLY A N 1
ATOM 612 C CA . GLY A 1 86 ? 19.896 2.361 -20.209 1.00 77.19 86 GLY A CA 1
ATOM 613 C C . GLY A 1 86 ? 18.840 1.394 -20.752 1.00 77.19 86 GLY A C 1
ATOM 614 O O . GLY A 1 86 ? 17.758 1.817 -21.148 1.00 77.19 86 GLY A O 1
ATOM 615 N N . ASN A 1 87 ? 19.149 0.094 -20.735 1.00 70.62 87 ASN A N 1
ATOM 616 C CA . ASN A 1 87 ? 18.247 -0.971 -21.196 1.00 70.62 87 ASN A CA 1
ATOM 617 C C . ASN A 1 87 ? 17.344 -1.535 -20.078 1.00 70.62 87 ASN A C 1
ATOM 619 O O . ASN A 1 87 ? 16.680 -2.549 -20.287 1.00 70.62 87 ASN A O 1
ATOM 623 N N . GLY A 1 88 ? 17.355 -0.934 -18.883 1.00 72.50 88 GLY A N 1
ATOM 624 C CA . GLY A 1 88 ? 16.605 -1.395 -17.713 1.00 72.50 88 GLY A CA 1
ATOM 625 C C . GLY A 1 88 ? 15.815 -0.282 -17.026 1.00 72.50 88 GLY A C 1
ATOM 626 O O . GLY A 1 88 ? 15.741 0.850 -17.506 1.00 72.50 88 GLY A O 1
ATOM 627 N N . ARG A 1 89 ? 15.219 -0.610 -15.878 1.00 77.31 89 ARG A N 1
ATOM 628 C CA . ARG A 1 89 ? 14.472 0.324 -15.029 1.00 77.31 89 ARG A CA 1
ATOM 629 C C . ARG A 1 89 ? 14.995 0.257 -13.598 1.00 77.31 89 ARG A C 1
ATOM 631 O O . ARG A 1 89 ? 15.417 -0.810 -13.158 1.00 77.31 89 ARG A O 1
ATOM 638 N N . THR A 1 90 ? 15.000 1.384 -12.891 1.00 82.31 90 THR A N 1
ATOM 639 C CA . THR A 1 90 ? 15.233 1.391 -11.443 1.00 82.31 90 THR A CA 1
ATOM 640 C C . THR A 1 90 ? 14.040 0.790 -10.711 1.00 82.31 90 THR A C 1
ATOM 642 O O . THR A 1 90 ? 12.923 0.788 -11.231 1.00 82.31 90 THR A O 1
ATOM 645 N N . ASP A 1 91 ? 14.276 0.305 -9.493 1.00 86.19 91 ASP A N 1
ATOM 646 C CA . ASP A 1 91 ? 13.197 -0.120 -8.604 1.00 86.19 91 ASP A CA 1
ATOM 647 C C . ASP A 1 91 ? 12.178 1.015 -8.420 1.00 86.19 91 ASP A C 1
ATOM 649 O O . ASP A 1 91 ? 12.529 2.205 -8.389 1.00 86.19 91 ASP A O 1
ATOM 653 N N . ARG A 1 92 ? 10.907 0.647 -8.271 1.00 89.12 92 ARG A N 1
ATOM 654 C CA . ARG A 1 92 ? 9.859 1.604 -7.927 1.00 89.12 92 ARG A CA 1
ATOM 655 C C . ARG A 1 92 ? 9.715 1.692 -6.423 1.00 89.12 92 ARG A C 1
ATOM 657 O O . ARG A 1 92 ? 9.524 0.676 -5.763 1.00 89.12 92 ARG A O 1
ATOM 664 N N . VAL A 1 93 ? 9.767 2.902 -5.890 1.00 90.88 93 VAL A N 1
ATOM 665 C CA . VAL A 1 93 ? 9.449 3.167 -4.487 1.00 90.88 93 VAL A CA 1
AT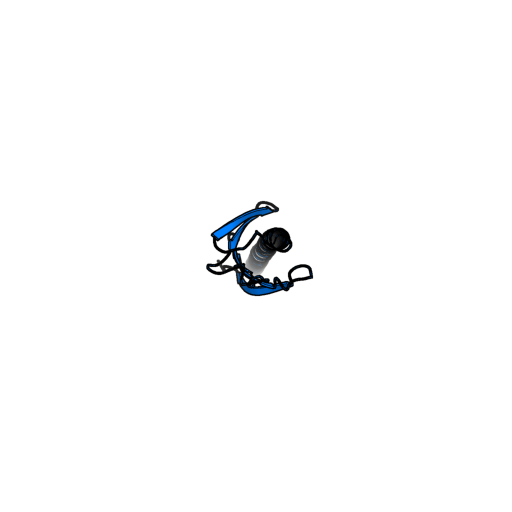OM 666 C C . VAL A 1 93 ? 8.149 3.947 -4.431 1.00 90.88 93 VAL A C 1
ATOM 668 O O . VAL A 1 93 ? 7.973 4.919 -5.167 1.00 90.88 93 VAL A O 1
ATOM 671 N N . ILE A 1 94 ? 7.217 3.467 -3.615 1.00 92.75 94 ILE A N 1
ATOM 672 C CA . ILE A 1 94 ? 5.844 3.953 -3.562 1.00 92.75 94 ILE A CA 1
ATOM 673 C C . ILE A 1 94 ? 5.464 4.171 -2.106 1.00 92.75 94 ILE A C 1
ATOM 675 O O . ILE A 1 94 ? 5.479 3.23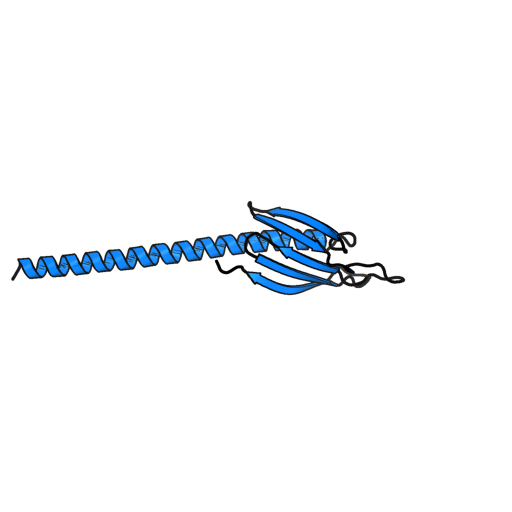5 -1.304 1.00 92.75 94 ILE A O 1
ATOM 679 N N . ASP A 1 95 ? 5.069 5.395 -1.791 1.00 92.69 95 ASP A N 1
ATOM 680 C CA . ASP A 1 95 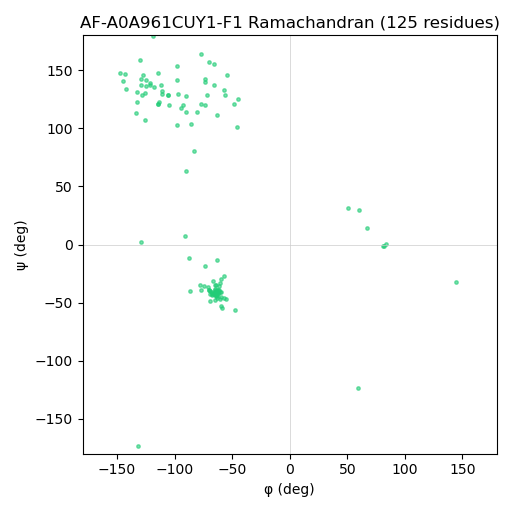? 4.515 5.748 -0.495 1.00 92.69 95 ASP A CA 1
ATOM 681 C C . ASP A 1 95 ? 2.992 5.678 -0.578 1.00 92.69 95 ASP A C 1
ATOM 683 O O . ASP A 1 95 ? 2.355 6.393 -1.353 1.00 92.69 95 ASP A O 1
ATOM 687 N N . CYS A 1 96 ? 2.410 4.786 0.213 1.00 92.25 96 CYS A N 1
ATOM 688 C CA . CYS A 1 96 ? 0.985 4.532 0.271 1.00 92.25 96 CYS A CA 1
ATOM 689 C C . CYS A 1 96 ? 0.393 4.910 1.631 1.00 92.25 96 CYS A C 1
ATOM 691 O O . CYS A 1 96 ? 1.027 4.765 2.676 1.00 92.25 96 CYS A O 1
ATOM 693 N N . SER A 1 97 ? -0.855 5.360 1.637 1.00 92.12 97 SER A N 1
ATOM 694 C CA . SER A 1 97 ? -1.577 5.737 2.841 1.00 92.12 97 SER A CA 1
ATOM 695 C C . SER A 1 97 ? -3.076 5.469 2.744 1.00 92.12 97 SER A C 1
ATOM 697 O O . SER A 1 97 ? -3.700 5.575 1.689 1.00 92.12 97 SER A O 1
ATOM 699 N N . THR A 1 98 ? -3.651 5.138 3.889 1.00 90.31 98 THR A N 1
ATOM 700 C CA . THR A 1 98 ? -5.083 5.149 4.203 1.00 90.31 98 THR A CA 1
ATOM 701 C C . THR A 1 98 ? -5.302 6.143 5.356 1.00 90.31 98 THR A C 1
ATOM 703 O O . THR A 1 98 ? -4.335 6.739 5.842 1.00 90.31 98 THR A O 1
ATOM 706 N N . PRO A 1 99 ? -6.538 6.355 5.847 1.00 87.19 99 PRO A N 1
ATOM 707 C CA . PRO A 1 99 ? -6.773 7.262 6.971 1.00 87.19 99 PRO A CA 1
ATOM 708 C C . PRO A 1 99 ? -5.999 6.919 8.253 1.00 87.19 99 PRO A C 1
ATOM 710 O O . PRO A 1 99 ? -5.751 7.807 9.063 1.00 87.19 99 PRO A O 1
ATOM 713 N N . SER A 1 100 ? -5.641 5.652 8.482 1.00 84.75 100 SER A N 1
ATOM 714 C CA . SER A 1 100 ? -4.954 5.221 9.704 1.00 84.75 100 SER A CA 1
ATOM 715 C C . SER A 1 100 ? -3.697 4.386 9.458 1.00 84.75 100 SER A C 1
ATOM 717 O O . SER A 1 100 ? -3.067 3.974 10.431 1.00 84.75 100 SER A O 1
ATOM 719 N N . ILE A 1 101 ? -3.288 4.147 8.211 1.00 87.56 101 ILE A N 1
ATOM 720 C CA . ILE A 1 101 ? -2.076 3.387 7.876 1.00 87.56 101 ILE A CA 1
ATOM 721 C C . ILE A 1 101 ? -1.231 4.187 6.893 1.00 87.56 101 ILE A C 1
ATOM 723 O O . ILE A 1 101 ? -1.739 4.736 5.922 1.00 87.56 101 ILE A O 1
ATOM 727 N N . THR A 1 102 ? 0.075 4.208 7.116 1.00 90.00 102 THR A N 1
ATOM 728 C CA . THR A 1 102 ? 1.065 4.630 6.127 1.00 90.00 102 THR A CA 1
ATOM 729 C C . THR A 1 102 ? 2.032 3.485 5.872 1.00 90.00 102 THR A C 1
ATOM 731 O O . THR A 1 102 ? 2.420 2.757 6.788 1.00 90.00 102 THR A O 1
ATOM 734 N N . ALA A 1 103 ? 2.390 3.288 4.611 1.00 90.31 103 ALA A N 1
ATOM 735 C CA . ALA A 1 103 ? 3.229 2.190 4.178 1.00 90.31 103 ALA A CA 1
ATOM 736 C C . ALA A 1 103 ? 4.147 2.621 3.041 1.00 90.31 103 ALA A C 1
ATOM 738 O O . ALA A 1 103 ? 3.723 3.328 2.135 1.00 90.31 103 ALA A O 1
ATOM 739 N N . ARG A 1 104 ? 5.385 2.143 3.060 1.00 91.69 104 ARG A N 1
ATOM 740 C CA . ARG A 1 104 ? 6.351 2.332 1.983 1.00 91.69 104 ARG A CA 1
ATOM 741 C C . ARG A 1 104 ? 6.646 0.988 1.343 1.00 91.69 104 ARG A C 1
ATOM 743 O O . ARG A 1 104 ? 7.067 0.048 2.022 1.00 91.69 104 ARG A O 1
ATOM 750 N N . TYR A 1 105 ? 6.416 0.912 0.042 1.00 90.50 105 TYR A N 1
ATOM 751 C CA . TYR A 1 105 ? 6.629 -0.275 -0.769 1.00 90.50 105 TYR A CA 1
ATOM 752 C C . TYR A 1 105 ? 7.782 -0.051 -1.732 1.00 90.50 105 TYR A C 1
ATOM 754 O O . TYR A 1 105 ? 7.856 0.979 -2.399 1.00 90.50 105 TYR A O 1
ATOM 762 N N . ARG A 1 106 ? 8.639 -1.059 -1.861 1.00 89.81 106 ARG A N 1
ATOM 763 C CA . ARG A 1 106 ? 9.663 -1.130 -2.895 1.00 89.81 106 ARG A CA 1
ATOM 764 C C . ARG A 1 106 ? 9.364 -2.286 -3.831 1.00 89.81 106 ARG A C 1
ATOM 766 O O . ARG A 1 106 ? 9.288 -3.439 -3.406 1.00 89.81 106 ARG A O 1
ATOM 773 N N . ILE A 1 107 ? 9.191 -1.968 -5.105 1.00 88.62 107 ILE A N 1
ATOM 774 C CA . ILE A 1 107 ? 8.914 -2.920 -6.168 1.00 88.62 107 ILE A CA 1
ATOM 775 C C . ILE A 1 107 ? 10.180 -3.126 -7.003 1.00 88.62 107 ILE A C 1
ATOM 777 O O . ILE A 1 107 ? 10.705 -2.185 -7.599 1.00 88.62 107 ILE A O 1
ATOM 781 N N . PHE A 1 108 ? 10.662 -4.366 -7.047 1.00 83.56 108 PHE A N 1
ATOM 782 C CA . PHE A 1 108 ? 11.822 -4.774 -7.833 1.00 83.56 108 PHE A CA 1
ATOM 783 C C . PHE A 1 108 ? 11.395 -5.113 -9.254 1.00 83.56 108 PHE A C 1
ATOM 785 O O . PHE A 1 108 ? 10.866 -6.197 -9.514 1.00 83.56 108 PHE A O 1
ATOM 792 N N . ASP A 1 109 ? 11.681 -4.201 -10.174 1.00 74.94 109 ASP A N 1
ATOM 793 C CA . ASP A 1 109 ? 11.456 -4.382 -11.605 1.00 74.94 109 ASP A CA 1
ATOM 794 C C . ASP A 1 109 ? 12.702 -5.006 -12.252 1.00 74.94 109 ASP A C 1
ATOM 796 O O . ASP A 1 109 ? 13.384 -4.397 -13.078 1.00 74.94 109 ASP A O 1
ATOM 800 N N . ARG A 1 110 ? 13.052 -6.239 -11.858 1.00 65.62 110 ARG A N 1
ATOM 801 C CA . ARG A 1 110 ? 14.075 -6.998 -12.592 1.00 65.62 110 ARG A CA 1
ATOM 802 C C . ARG A 1 110 ? 13.469 -7.481 -13.906 1.00 65.62 110 ARG A C 1
ATOM 804 O O . ARG A 1 110 ? 12.483 -8.206 -13.903 1.00 65.62 110 ARG A O 1
ATOM 811 N N . SER A 1 111 ? 14.078 -7.062 -15.013 1.00 57.69 111 SER A N 1
ATOM 812 C CA . SER A 1 111 ? 13.717 -7.427 -16.387 1.00 57.69 111 SER A CA 1
ATOM 813 C C . SER A 1 111 ? 13.471 -8.939 -16.530 1.00 57.69 111 SER A C 1
ATOM 815 O O . SER A 1 111 ? 14.429 -9.707 -16.584 1.00 57.69 111 SER A O 1
ATOM 817 N N . GLY A 1 112 ? 12.205 -9.371 -16.554 1.00 52.62 112 GLY A N 1
ATOM 818 C CA . GLY A 1 112 ? 11.834 -10.738 -16.944 1.00 52.62 112 GLY A CA 1
ATOM 819 C C . GLY A 1 112 ? 10.660 -11.375 -16.201 1.00 52.62 112 GLY A C 1
ATOM 820 O O . GLY A 1 112 ? 9.911 -12.109 -16.834 1.00 52.62 112 GLY A O 1
ATOM 821 N N . ASP A 1 113 ? 10.443 -11.065 -14.921 1.00 57.62 113 ASP A N 1
ATOM 822 C CA . ASP A 1 113 ? 9.393 -11.698 -14.110 1.00 57.62 113 ASP A CA 1
ATOM 823 C C . ASP A 1 113 ? 8.532 -10.667 -13.377 1.00 57.62 113 ASP A C 1
ATOM 825 O O . ASP A 1 113 ? 8.926 -9.517 -13.175 1.00 57.62 113 ASP A O 1
ATOM 829 N N . GLN A 1 114 ? 7.326 -11.093 -12.998 1.00 64.31 114 GLN A N 1
ATOM 830 C CA . GLN A 1 114 ? 6.343 -10.292 -12.272 1.00 64.31 114 GLN A CA 1
ATOM 831 C C . GLN A 1 114 ? 7.021 -9.524 -11.115 1.00 64.31 114 GLN A C 1
ATOM 833 O O . GLN A 1 114 ? 7.669 -10.161 -10.278 1.00 64.31 114 GLN A O 1
ATOM 838 N N . PRO A 1 115 ? 6.896 -8.185 -11.032 1.00 71.94 115 PRO A N 1
ATOM 839 C CA . PRO A 1 115 ? 7.747 -7.393 -10.144 1.00 71.94 115 PRO A CA 1
ATOM 840 C C . PRO A 1 115 ? 7.665 -7.839 -8.682 1.00 71.94 115 PRO A C 1
ATOM 842 O O . PRO A 1 115 ? 6.575 -8.061 -8.158 1.00 71.94 115 PRO A O 1
ATOM 845 N N . GLY A 1 116 ? 8.789 -8.003 -7.986 1.00 75.31 116 GLY A N 1
ATOM 846 C CA . GLY A 1 116 ? 8.797 -8.390 -6.564 1.00 75.31 116 GLY A CA 1
ATOM 847 C C . GLY A 1 116 ? 8.369 -7.222 -5.670 1.00 75.31 116 GLY A C 1
ATOM 848 O O . GLY A 1 116 ? 8.753 -6.105 -5.972 1.00 75.31 116 GLY A O 1
ATOM 849 N N . ILE A 1 117 ? 7.613 -7.436 -4.583 1.00 78.69 117 ILE A N 1
ATOM 850 C CA . ILE A 1 117 ? 7.289 -6.370 -3.609 1.00 78.69 117 ILE A CA 1
ATOM 851 C C . ILE A 1 117 ? 8.000 -6.648 -2.285 1.00 78.69 117 ILE A C 1
ATOM 853 O O . ILE A 1 117 ? 7.898 -7.751 -1.751 1.00 78.69 117 ILE A O 1
ATOM 857 N N . ILE A 1 118 ? 8.652 -5.627 -1.732 1.00 81.12 118 ILE A N 1
ATOM 858 C CA . ILE A 1 118 ? 9.114 -5.578 -0.344 1.00 81.12 118 ILE A CA 1
ATOM 859 C C . ILE A 1 118 ? 8.415 -4.415 0.360 1.00 81.12 118 ILE A C 1
ATOM 861 O O . ILE A 1 118 ? 8.316 -3.315 -0.182 1.00 81.12 118 ILE A O 1
ATOM 865 N N . ILE A 1 119 ? 7.930 -4.665 1.574 1.00 82.75 119 ILE A N 1
ATOM 866 C CA . ILE A 1 119 ? 7.385 -3.632 2.458 1.00 82.75 119 ILE A CA 1
ATOM 867 C C . ILE A 1 119 ? 8.545 -3.117 3.310 1.00 82.75 119 ILE A C 1
ATOM 869 O O . ILE A 1 119 ? 9.100 -3.879 4.099 1.00 82.75 119 ILE A O 1
ATOM 873 N N . GLU A 1 120 ? 8.936 -1.856 3.128 1.00 77.94 120 GLU A N 1
ATOM 874 C CA . GLU A 1 120 ? 10.060 -1.254 3.861 1.00 77.94 120 GLU A CA 1
ATOM 875 C C . GLU A 1 120 ? 9.603 -0.669 5.202 1.00 77.94 120 GLU A C 1
ATOM 877 O O . GLU A 1 120 ? 10.264 -0.859 6.220 1.00 77.94 120 GLU A O 1
ATOM 882 N N . THR A 1 121 ? 8.433 -0.025 5.221 1.00 84.25 121 THR A N 1
ATOM 883 C CA . THR A 1 121 ? 7.858 0.568 6.434 1.00 84.25 121 THR A CA 1
ATOM 884 C C . THR A 1 121 ? 6.350 0.376 6.423 1.00 84.25 121 THR A C 1
ATOM 886 O O . THR A 1 121 ? 5.714 0.648 5.412 1.00 84.25 121 THR A O 1
ATOM 889 N N . LEU A 1 122 ? 5.767 -0.059 7.541 1.00 84.44 122 LEU A N 1
ATOM 890 C CA . LEU A 1 122 ? 4.321 -0.081 7.759 1.00 84.44 122 LEU A CA 1
ATOM 891 C C . LEU A 1 122 ? 4.043 0.491 9.149 1.00 84.44 122 LEU A C 1
ATOM 893 O O . LEU A 1 122 ? 4.402 -0.124 10.152 1.00 84.44 122 LEU A O 1
ATOM 897 N N . SER A 1 123 ? 3.398 1.650 9.213 1.00 82.25 123 SER A N 1
ATOM 898 C CA . SER A 1 123 ? 2.990 2.277 10.468 1.00 82.25 123 SER A CA 1
ATOM 899 C C . SER A 1 123 ? 1.488 2.491 10.506 1.00 82.25 123 SER A C 1
ATOM 901 O O . SER A 1 123 ? 0.869 2.914 9.534 1.00 82.25 123 SER A O 1
ATOM 903 N N . THR A 1 124 ? 0.897 2.202 11.658 1.00 76.81 124 THR A N 1
ATOM 904 C CA . THR A 1 124 ? -0.511 2.478 11.938 1.00 76.81 124 THR A CA 1
ATOM 905 C C . THR A 1 124 ? -0.588 3.675 12.870 1.00 76.81 124 THR A C 1
ATOM 907 O O . THR A 1 124 ? 0.066 3.663 13.914 1.00 76.81 124 THR A O 1
ATOM 910 N N . SER A 1 125 ? -1.390 4.680 12.529 1.00 65.06 125 SER A N 1
ATOM 911 C CA . SER A 1 125 ? -1.680 5.791 13.430 1.00 65.06 125 SER A CA 1
ATOM 912 C C . SER A 1 125 ? -2.408 5.247 14.657 1.00 65.06 125 SER A C 1
ATOM 914 O O . SER A 1 125 ? -3.537 4.748 14.575 1.00 65.06 125 SER A O 1
ATOM 916 N N . THR A 1 126 ? -1.733 5.279 15.803 1.00 54.53 126 THR A N 1
ATOM 917 C CA . THR A 1 126 ? -2.364 5.010 17.088 1.00 54.53 126 THR A CA 1
ATOM 918 C C . THR A 1 126 ? -3.036 6.285 17.574 1.00 54.53 126 THR A C 1
ATOM 920 O O . THR A 1 126 ? -2.464 7.001 18.390 1.00 54.53 126 THR A O 1
ATOM 923 N N . GLU A 1 127 ? -4.225 6.580 17.052 1.00 47.12 127 GLU A N 1
ATOM 924 C CA . GLU A 1 127 ? -5.194 7.393 17.803 1.00 47.12 127 GLU A CA 1
ATOM 925 C C . GLU A 1 127 ? -5.746 6.599 18.996 1.00 47.12 127 GLU A C 1
ATOM 927 O O . GLU A 1 127 ? -5.886 5.348 18.876 1.00 47.12 127 GLU A O 1
#

Secondary structure (DSSP, 8-state):
-HHHHHHHHHHHHHHHHHHHHHHHHHHHHHHHHHHHHHHHHHHHHHHHHHHTT-TTSSSBT-EEEEEETTEEEEEEEPTTTT-EETTEEPPEEEEEE-SSEEEEEEEE--TTSS-EEEEEEEEE---

Sequence (127 aa):
MVLILMTVGLILLVAALAFASVGFRSGSAYERRGQKIGSERDALDFLVQTIRPDLARGVAGDTRTATVAGVTATCTGEAGSGQVVGNGRTDRVIDCSTPSITARYRIFDRSGDQPGIIIETLSTSTE

Mean predicted aligned error: 11.79 Å

Radius of gyration: 24.85 Å; Cα contacts (8 Å, |Δi|>4): 218; chains: 1; bounding box: 51×23×82 Å

Foldseek 3Di:
DVVVVVVVVVVVVVVVVVVVVVVVVVVVVVVVVVVVVVQFVVLQVVFCVVQQQDLVALAAAHWDWDATPNKIKIKHWHVQAQDDDPPFTDWTWIWMDIPFKTWIWTWARDPDDRTDIDTPDIDGHDD

pLDDT: mean 78.46, std 12.15, range [47.12, 94.12]